Protein 6EGN (pdb70)

Structure (mmCIF, N/CA/C/O backbone):
data_6EGN
#
_entry.id   6EGN
#
_cell.length_a   32.636
_cell.length_b   80.508
_cell.length_c   88.730
_cell.angle_alpha   90.000
_cell.angle_beta   90.000
_cell.angle_gamma   90.000
#
_symmetry.space_group_name_H-M   'P 21 21 21'
#
loop_
_entity.id
_entity.type
_entity.pdbx_description
1 polymer 'Hg(II)(GRAND CoilSerL16CL19(DLE))3-'
2 non-polymer 'ZINC ION'
3 non-polymer PROLINE
4 non-polymer 'POLYETHYLENE GLYCOL (N=34)'
5 non-polymer 'CHLORIDE ION'
6 non-polymer 'MERCURY (II) ION'
7 water water
#
loop_
_atom_site.group_PDB
_atom_site.id
_atom_site.type_symbol
_atom_site.label_atom_id
_atom_site.label_alt_id
_atom_site.label_comp_id
_atom_site.label_asym_id
_atom_site.label_entity_id
_atom_site.label_seq_id
_atom_site.pdbx_PDB_ins_code
_atom_site.Cartn_x
_atom_site.Cartn_y
_atom_site.Cartn_z
_atom_site.occupancy
_atom_site.B_iso_or_equiv
_atom_site.auth_seq_id
_atom_site.auth_comp_id
_atom_site.auth_asym_id
_atom_site.auth_atom_id
_atom_site.pdbx_PDB_model_num
ATOM 4 N N . GLU A 1 2 ? 2.870 -16.563 32.331 1.00 41.90 1 GLU A N 1
ATOM 5 C CA . GLU A 1 2 ? 1.954 -16.297 31.213 1.00 39.64 1 GLU A CA 1
ATOM 6 C C . GLU A 1 2 ? 1.309 -14.919 31.280 1.00 38.89 1 GLU A C 1
ATOM 7 O O . GLU A 1 2 ? 1.201 -14.264 30.234 1.00 38.29 1 GLU A O 1
ATOM 13 N N . TRP A 1 3 ? 0.881 -14.445 32.494 1.00 33.21 2 TRP A N 1
ATOM 14 C CA . TRP A 1 3 ? 0.322 -13.083 32.551 1.00 32.02 2 TRP A CA 1
ATOM 15 C C . TRP A 1 3 ? 1.389 -12.030 32.252 1.00 36.21 2 TRP A C 1
ATOM 16 O O . TRP A 1 3 ? 1.070 -11.029 31.636 1.00 34.93 2 TRP A O 1
ATOM 27 N N . GLU A 1 4 ? 2.659 -12.274 32.655 1.00 35.16 3 GLU A N 1
ATOM 28 C CA . GLU A 1 4 ? 3.786 -11.373 32.360 1.00 35.85 3 GLU A CA 1
ATOM 29 C C . GLU A 1 4 ? 4.011 -11.257 30.850 1.00 43.63 3 GLU A C 1
ATOM 30 O O . GLU A 1 4 ? 4.318 -10.166 30.362 1.00 42.11 3 GLU A O 1
ATOM 36 N N . ALA A 1 5 ? 3.857 -12.382 30.112 1.00 43.53 4 ALA A N 1
ATOM 37 C CA . ALA A 1 5 ? 4.032 -12.436 28.657 1.00 44.41 4 ALA A CA 1
ATOM 38 C C . ALA A 1 5 ? 2.951 -11.581 27.983 1.00 43.50 4 ALA A C 1
ATOM 39 O O . ALA A 1 5 ? 3.254 -10.871 27.014 1.00 41.60 4 ALA A O 1
ATOM 41 N N . LEU A 1 6 ? 1.703 -11.617 28.531 1.00 37.79 5 LEU A N 1
ATOM 42 C CA A LEU A 1 6 ? 0.599 -10.813 28.017 0.50 35.51 5 LEU A CA 1
ATOM 43 C CA B LEU A 1 6 ? 0.584 -10.810 28.030 0.50 36.10 5 LEU A CA 1
ATOM 44 C C . LEU A 1 6 ? 0.887 -9.330 28.257 1.00 39.47 5 LEU A C 1
ATOM 45 O O . LEU A 1 6 ? 0.718 -8.520 27.331 1.00 38.92 5 LEU A O 1
ATOM 54 N N . GLU A 1 7 ? 1.333 -8.978 29.502 1.00 36.17 6 GLU A N 1
ATOM 55 C CA A GLU A 1 7 ? 1.694 -7.612 29.900 0.50 35.77 6 GLU A CA 1
ATOM 56 C CA B GLU A 1 7 ? 1.668 -7.598 29.863 0.50 36.10 6 GLU A CA 1
ATOM 57 C C . GLU A 1 7 ? 2.752 -7.065 28.929 1.00 40.12 6 GLU A C 1
ATOM 58 O O . GLU A 1 7 ? 2.649 -5.921 28.474 1.00 40.77 6 GLU A O 1
ATOM 69 N N . LYS A 1 8 ? 3.778 -7.895 28.616 1.00 37.84 7 LYS A N 1
ATOM 70 C CA . LYS A 1 8 ? 4.891 -7.538 27.700 1.00 38.87 7 LYS A CA 1
ATOM 71 C C . LYS A 1 8 ? 4.394 -7.238 26.278 1.00 42.53 7 LYS A C 1
ATOM 72 O O . LYS A 1 8 ? 4.813 -6.238 25.676 1.00 42.11 7 LYS A O 1
ATOM 78 N N . LYS A 1 9 ? 3.479 -8.084 25.753 1.00 39.04 8 LYS A N 1
ATOM 79 C CA . LYS A 1 9 ? 2.823 -7.914 24.445 1.00 38.72 8 LYS A CA 1
ATOM 80 C C . LYS A 1 9 ? 2.025 -6.610 24.387 1.00 40.79 8 LYS A C 1
ATOM 81 O O . LYS A 1 9 ? 2.123 -5.884 23.399 1.00 40.59 8 LYS A O 1
ATOM 87 N N . LEU A 1 10 ? 1.227 -6.307 25.442 1.00 36.97 9 LEU A N 1
ATOM 88 C CA . LEU A 1 10 ? 0.459 -5.057 25.512 1.00 35.49 9 LEU A CA 1
ATOM 89 C C . LEU A 1 10 ? 1.394 -3.836 25.522 1.00 40.96 9 LEU A C 1
ATOM 90 O O . LEU A 1 10 ? 1.153 -2.877 24.792 1.00 41.06 9 LEU A O 1
ATOM 95 N N . ALA A 1 11 ? 2.466 -3.889 26.330 1.00 39.51 10 ALA A N 1
ATOM 96 C CA . ALA A 1 11 ? 3.454 -2.814 26.443 1.00 41.14 10 ALA A CA 1
ATOM 97 C C . ALA A 1 11 ? 4.164 -2.565 25.098 1.00 46.03 10 ALA A C 1
ATOM 98 O O . ALA A 1 11 ? 4.355 -1.406 24.716 1.00 45.79 10 ALA A O 1
ATOM 100 N N . ALA A 1 12 ? 4.501 -3.650 24.359 1.00 42.96 11 ALA A N 1
ATOM 101 C CA . ALA A 1 12 ? 5.158 -3.573 23.048 1.00 43.29 11 ALA A CA 1
ATOM 102 C C . ALA A 1 12 ? 4.189 -2.990 22.001 1.00 45.70 11 ALA A C 1
ATOM 103 O O . ALA A 1 12 ? 4.602 -2.184 21.154 1.00 44.85 11 ALA A O 1
ATOM 105 N N . LEU A 1 13 ? 2.896 -3.352 22.093 1.00 40.97 12 LEU A N 1
ATOM 106 C CA . LEU A 1 13 ? 1.875 -2.820 21.184 1.00 41.19 12 LEU A CA 1
ATOM 107 C C . LEU A 1 13 ? 1.739 -1.334 21.454 1.00 44.85 12 LEU A C 1
ATOM 108 O O . LEU A 1 13 ? 1.790 -0.563 20.504 1.00 45.40 12 LEU A O 1
ATOM 113 N N . GLU A 1 14 ? 1.643 -0.911 22.733 1.00 42.46 13 GLU A N 1
ATOM 114 C CA . GLU A 1 14 ? 1.573 0.517 23.070 1.00 42.49 13 GLU A CA 1
ATOM 115 C C . GLU A 1 14 ? 2.765 1.291 22.498 1.00 46.32 13 GLU A C 1
ATOM 116 O O . GLU A 1 14 ? 2.568 2.363 21.915 1.00 43.18 13 GLU A O 1
ATOM 122 N N . SER A 1 15 ? 3.980 0.740 22.635 1.00 44.28 14 SER A N 1
ATOM 123 C CA . SER A 1 15 ? 5.206 1.365 22.123 1.00 46.33 14 SER A CA 1
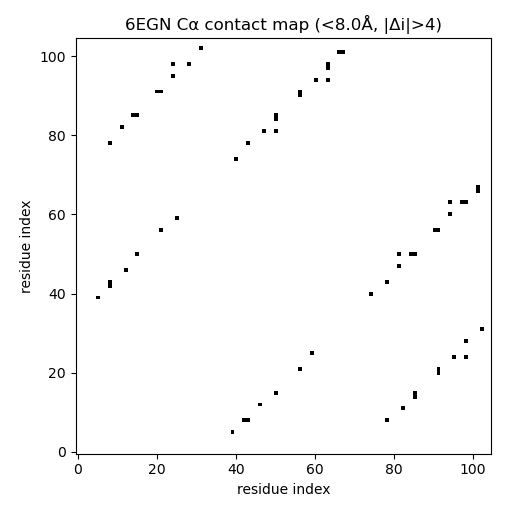ATOM 124 C C . SER A 1 15 ? 5.133 1.583 20.600 1.00 49.85 14 SER A C 1
ATOM 125 O O . SER A 1 15 ? 5.415 2.693 20.124 1.00 48.51 14 SER A O 1
ATOM 128 N N . LYS A 1 16 ? 4.689 0.548 19.855 1.00 46.41 15 LYS A N 1
ATOM 129 C CA . LYS A 1 16 ? 4.517 0.552 18.399 1.00 46.21 15 LYS A CA 1
ATOM 130 C C . LYS A 1 16 ? 3.537 1.646 17.957 1.00 48.65 15 LYS A C 1
ATOM 131 O O . LYS A 1 16 ? 3.879 2.422 17.042 1.00 47.81 15 LYS A O 1
ATOM 137 N N . CYS A 1 17 ? 2.348 1.718 18.618 1.00 44.41 16 CYS A N 1
ATOM 138 C CA A CYS A 1 17 ? 1.312 2.697 18.308 0.90 43.40 16 CYS A CA 1
ATOM 139 C CA B CYS A 1 17 ? 1.322 2.739 18.305 0.10 43.66 16 CYS A CA 1
ATOM 140 C C . CYS A 1 17 ? 1.771 4.123 18.611 1.00 46.53 16 CYS A C 1
ATOM 141 O O . CYS A 1 17 ? 1.410 5.048 17.870 1.00 44.83 16 CYS A O 1
ATOM 146 N N . GLN A 1 18 ? 2.515 4.295 19.724 0.96 42.30 17 GLN A N 1
ATOM 147 C CA . GLN A 1 18 ? 3.007 5.610 20.128 0.96 43.26 17 GLN A CA 1
ATOM 148 C C . GLN A 1 18 ? 3.988 6.162 19.100 0.96 47.08 17 GLN A C 1
ATOM 149 O O . GLN A 1 18 ? 3.941 7.356 18.812 0.96 45.54 17 GLN A O 1
ATOM 155 N N . ALA A 1 19 ? 4.847 5.284 18.524 1.00 45.15 18 ALA A N 1
ATOM 156 C CA . ALA A 1 19 ? 5.789 5.649 17.459 1.00 45.92 18 ALA A CA 1
ATOM 157 C C . ALA A 1 19 ? 4.983 5.996 16.208 1.00 50.84 18 ALA A C 1
ATOM 158 O O . ALA A 1 19 ? 5.322 6.965 15.519 1.00 49.73 18 ALA A O 1
ATOM 168 N N . GLU A 1 21 ? 1.878 7.184 16.043 1.00 43.46 20 GLU A N 1
ATOM 169 C CA . GLU A 1 21 ? 1.318 8.511 16.329 1.00 41.97 20 GLU A CA 1
ATOM 170 C C . GLU A 1 21 ? 2.344 9.634 16.070 1.00 44.84 20 GLU A C 1
ATOM 171 O O . GLU A 1 21 ? 1.980 10.676 15.522 1.00 42.91 20 GLU A O 1
ATOM 177 N N . LYS A 1 22 ? 3.593 9.375 16.406 1.00 43.35 21 LYS A N 1
ATOM 178 C CA . LYS A 1 22 ? 4.691 10.310 16.226 1.00 44.10 21 LYS A CA 1
ATOM 179 C C . LYS A 1 22 ? 4.989 10.560 14.752 1.00 47.32 21 LYS A C 1
ATOM 180 O O . LYS A 1 22 ? 5.183 11.672 14.353 1.00 45.68 21 LYS A O 1
ATOM 186 N N . LYS A 1 23 ? 5.026 9.503 13.969 1.00 43.27 22 LYS A N 1
ATOM 187 C CA . LYS A 1 23 ? 5.256 9.557 12.531 1.00 43.07 22 LYS A CA 1
ATOM 188 C C . LYS A 1 23 ? 4.084 10.293 11.835 1.00 44.11 22 LYS A C 1
ATOM 189 O O . LYS A 1 23 ? 4.310 11.115 10.940 1.00 40.73 22 LYS A O 1
ATOM 195 N N . LEU A 1 24 ? 2.850 10.034 12.284 1.00 38.65 23 LEU A N 1
ATOM 196 C CA . LEU A 1 24 ? 1.677 10.736 11.756 1.00 37.84 23 LEU A CA 1
ATOM 197 C C . LEU A 1 24 ? 1.770 12.230 12.092 1.00 41.13 23 LEU A C 1
ATOM 198 O O . LEU A 1 24 ? 1.524 13.060 11.212 1.00 38.95 23 LEU A O 1
ATOM 203 N N . GLN A 1 25 ? 2.182 12.580 13.336 1.00 39.98 24 GLN A N 1
ATOM 204 C CA . GLN A 1 25 ? 2.338 13.987 13.727 1.00 40.23 24 GLN A CA 1
ATOM 205 C C . GLN A 1 25 ? 3.375 14.683 12.816 1.00 43.74 24 GLN A C 1
ATOM 206 O O . GLN A 1 25 ? 3.137 15.818 12.403 1.00 41.18 24 GLN A O 1
ATOM 212 N N . ALA A 1 26 ? 4.487 13.984 12.472 1.00 42.04 25 ALA A N 1
ATOM 213 C CA . ALA A 1 26 ? 5.550 14.491 11.583 1.00 42.89 25 ALA A CA 1
ATOM 214 C C . ALA A 1 26 ? 5.019 14.756 10.163 1.00 43.23 25 ALA A C 1
ATOM 215 O O . ALA A 1 26 ? 5.396 15.758 9.561 1.00 42.43 25 ALA A O 1
ATOM 217 N N . LEU A 1 27 ? 4.172 13.850 9.619 1.00 38.48 26 LEU A N 1
ATOM 218 C CA . LEU A 1 27 ? 3.564 13.995 8.298 1.00 37.11 26 LEU A CA 1
ATOM 219 C C . LEU A 1 27 ? 2.664 15.214 8.271 1.00 36.98 26 LEU A C 1
ATOM 220 O O . LEU A 1 27 ? 2.727 15.986 7.305 1.00 36.37 26 LEU A O 1
ATOM 225 N N . GLU A 1 28 ? 1.773 15.356 9.277 1.00 30.65 27 GLU A N 1
ATOM 226 C CA . GLU A 1 28 ? 0.842 16.506 9.321 1.00 30.26 27 GLU A CA 1
ATOM 227 C C . GLU A 1 28 ? 1.612 17.828 9.332 1.00 31.94 27 GLU A C 1
ATOM 228 O O . GLU A 1 28 ? 1.210 18.792 8.676 1.00 29.17 27 GLU A O 1
ATOM 234 N N . LYS A 1 29 ? 2.708 17.869 10.105 1.00 31.17 28 LYS A N 1
ATOM 235 C CA A LYS A 1 29 ? 3.555 19.053 10.213 0.50 32.09 28 LYS A CA 1
ATOM 236 C CA B LYS A 1 29 ? 3.535 19.066 10.207 0.50 32.14 28 LYS A CA 1
ATOM 237 C C . LYS A 1 29 ? 4.214 19.387 8.868 1.00 33.45 28 LYS A C 1
ATOM 238 O O . LYS A 1 29 ? 4.292 20.563 8.501 1.00 31.05 28 LYS A O 1
ATOM 249 N N . LYS A 1 30 ? 4.681 18.359 8.122 1.00 30.12 29 LYS A N 1
ATOM 250 C CA . LYS A 1 30 ? 5.313 18.566 6.794 1.00 30.08 29 LYS A CA 1
ATOM 251 C C . LYS A 1 30 ? 4.235 19.067 5.781 1.00 30.92 29 LYS A C 1
ATOM 252 O O . LYS A 1 30 ? 4.499 19.956 4.967 1.00 27.53 29 LYS A O 1
ATOM 258 N N . LEU A 1 31 ? 3.019 18.522 5.867 1.00 26.69 30 LEU A N 1
ATOM 259 C CA . LEU A 1 31 ? 1.938 18.981 4.975 1.00 25.36 30 LEU A CA 1
ATOM 260 C C . LEU A 1 31 ? 1.595 20.448 5.295 1.00 27.43 30 LEU A C 1
ATOM 261 O O . LEU A 1 31 ? 1.407 21.251 4.374 1.00 25.80 30 LEU A O 1
ATOM 266 N N . GLU A 1 32 ? 1.535 20.799 6.581 1.00 29.04 31 GLU A N 1
ATOM 267 C CA . GLU A 1 32 ? 1.251 22.191 6.961 1.00 29.53 31 GLU A CA 1
ATOM 268 C C . GLU A 1 32 ? 2.323 23.140 6.392 1.00 29.50 31 GLU A C 1
ATOM 269 O O . GLU A 1 32 ? 1.983 24.168 5.783 1.00 25.61 31 GLU A O 1
ATOM 275 N N . ALA A 1 33 ? 3.623 22.776 6.543 1.00 26.57 32 ALA A N 1
ATOM 276 C CA . ALA A 1 33 ? 4.701 23.600 5.955 1.00 27.42 32 ALA A CA 1
ATOM 277 C C . ALA A 1 33 ? 4.553 23.789 4.439 1.00 28.99 32 ALA A C 1
ATOM 278 O O . ALA A 1 33 ? 4.798 24.881 3.934 1.00 27.60 32 ALA A O 1
ATOM 280 N N . LEU A 1 34 ? 4.1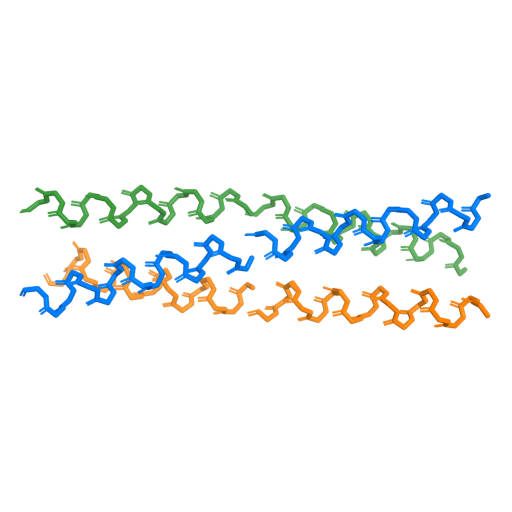23 22.743 3.713 1.00 26.44 33 LEU A N 1
ATOM 281 C CA . LEU A 1 34 ? 3.916 22.837 2.275 1.00 26.80 33 LEU A CA 1
ATOM 282 C C . LEU A 1 34 ? 2.758 23.753 1.920 1.00 29.01 33 LEU A C 1
ATOM 283 O O . LEU A 1 34 ? 2.917 24.635 1.072 1.00 27.06 33 LEU A O 1
ATOM 288 N N . GLU A 1 35 ? 1.602 23.584 2.593 1.00 24.57 34 GLU A N 1
ATOM 289 C CA . GLU A 1 35 ? 0.416 24.401 2.305 1.00 23.01 34 GLU A CA 1
ATOM 290 C C . GLU A 1 35 ? 0.633 25.867 2.595 1.00 28.81 34 GLU A C 1
ATOM 291 O O . GLU A 1 35 ? 0.058 26.738 1.923 1.00 28.11 34 GLU A O 1
ATOM 297 N N . HIS A 1 36 ? 1.503 26.150 3.547 1.00 25.98 35 HIS A N 1
ATOM 298 C CA . HIS A 1 36 ? 1.796 27.526 3.942 1.00 26.63 35 HIS A CA 1
ATOM 299 C C . HIS A 1 36 ? 3.121 28.025 3.350 1.00 30.59 35 HIS A C 1
ATOM 300 O O . HIS A 1 36 ? 3.566 29.124 3.676 1.00 31.47 35 HIS A O 1
ATOM 307 N N . GLY A 1 37 ? 3.717 27.226 2.475 1.00 26.68 36 GLY A N 1
ATOM 308 C CA . GLY A 1 37 ? 4.988 27.555 1.816 1.00 27.66 36 GLY A CA 1
ATOM 309 C C . GLY A 1 37 ? 4.903 28.584 0.702 1.00 33.56 36 GLY A C 1
ATOM 310 O O . GLY A 1 37 ? 3.833 28.857 0.134 1.00 36.35 36 GLY A O 1
ATOM 315 N N . GLU B 1 2 ? -5.928 -7.700 38.951 1.00 29.61 1 GLU B N 1
ATOM 316 C CA . GLU B 1 2 ? -4.903 -7.719 37.888 1.00 29.01 1 GLU B CA 1
ATOM 317 C C . GLU B 1 2 ? -5.480 -8.060 36.512 1.00 30.55 1 GLU B C 1
ATOM 318 O O . GLU B 1 2 ? -5.098 -7.422 35.532 1.00 29.25 1 GLU B O 1
ATOM 324 N N . TRP B 1 3 ? -6.379 -9.051 36.4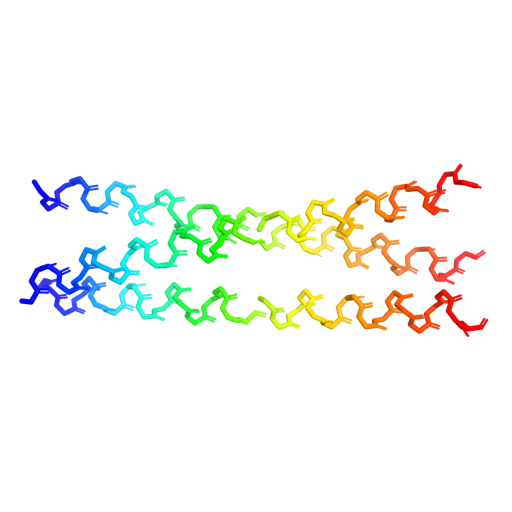22 1.00 28.38 2 TRP B N 1
ATOM 325 C CA . TRP B 1 3 ? -6.985 -9.381 35.129 1.00 28.31 2 TRP B CA 1
ATOM 326 C C . TRP B 1 3 ? -7.808 -8.197 34.585 1.00 31.59 2 TRP B C 1
ATOM 327 O O . TRP B 1 3 ? -7.673 -7.828 33.409 1.00 31.61 2 TRP B O 1
ATOM 338 N N . GLU B 1 4 ? -8.624 -7.572 35.449 1.00 29.15 3 GLU B N 1
ATOM 339 C CA . GLU B 1 4 ? -9.418 -6.398 35.061 1.00 29.03 3 GLU B CA 1
ATOM 340 C C . GLU B 1 4 ? -8.503 -5.286 34.526 1.00 34.04 3 GLU B C 1
ATOM 341 O O . GLU B 1 4 ? -8.871 -4.611 33.562 1.00 33.23 3 GLU B O 1
ATOM 347 N N . ALA B 1 5 ? -7.317 -5.076 35.148 1.00 31.07 4 ALA B N 1
ATOM 348 C CA . ALA B 1 5 ? -6.371 -4.045 34.669 1.00 31.33 4 ALA B CA 1
ATOM 349 C C . ALA B 1 5 ? -5.822 -4.380 33.245 1.00 33.39 4 ALA B C 1
ATOM 350 O O . ALA B 1 5 ? -5.648 -3.472 32.421 1.00 32.88 4 ALA B O 1
ATOM 352 N N . LEU B 1 6 ? -5.603 -5.678 32.942 1.00 29.57 5 LEU B N 1
ATOM 353 C CA . LEU B 1 6 ? -5.160 -6.145 31.616 1.00 30.10 5 LEU B CA 1
ATOM 354 C C . LEU B 1 6 ? -6.245 -5.841 30.557 1.00 32.56 5 LEU B C 1
ATOM 355 O O . LEU B 1 6 ? -5.937 -5.352 29.465 1.00 31.69 5 LEU B O 1
ATOM 360 N N . GLU B 1 7 ? -7.515 -6.114 30.900 1.00 29.13 6 GLU B N 1
ATOM 361 C CA . GLU B 1 7 ? -8.674 -5.858 30.033 1.00 28.72 6 GLU B CA 1
ATOM 362 C C . GLU B 1 7 ? -8.830 -4.367 29.789 1.00 33.95 6 GLU B C 1
ATOM 363 O O . GLU B 1 7 ? -9.137 -3.961 28.658 1.00 34.23 6 GLU B O 1
ATOM 369 N N . LYS B 1 8 ? -8.644 -3.548 30.856 1.00 31.62 7 LYS B N 1
ATOM 370 C CA . LYS B 1 8 ? -8.766 -2.090 30.773 1.00 32.03 7 LYS B CA 1
ATOM 371 C C . LYS B 1 8 ? -7.668 -1.520 29.836 1.00 37.33 7 LYS B C 1
ATOM 372 O O . LYS B 1 8 ? -7.960 -0.647 29.001 1.00 35.75 7 LYS B O 1
ATOM 378 N N . LYS B 1 9 ? -6.421 -2.034 29.960 1.00 35.13 8 LYS B N 1
ATOM 379 C CA . LYS B 1 9 ? -5.287 -1.619 29.111 1.00 35.50 8 LYS B CA 1
ATOM 380 C C . LYS B 1 9 ? -5.551 -1.949 27.635 1.00 36.59 8 LYS B C 1
ATOM 381 O O . LYS B 1 9 ? -5.368 -1.078 26.774 1.00 36.29 8 LYS B O 1
ATOM 387 N N . LEU B 1 10 ? -5.987 -3.194 27.348 1.00 32.62 9 LEU B N 1
ATOM 388 C CA . LEU B 1 10 ? -6.312 -3.625 25.995 1.00 32.12 9 LEU B CA 1
ATOM 389 C C . LEU B 1 10 ? -7.405 -2.731 25.407 1.00 35.49 9 LEU B C 1
ATOM 390 O O . LEU B 1 10 ? -7.246 -2.268 24.279 1.00 33.49 9 LEU B O 1
ATOM 395 N N . ALA B 1 11 ? -8.496 -2.470 26.167 1.00 32.09 10 ALA B N 1
ATOM 396 C CA . ALA B 1 11 ?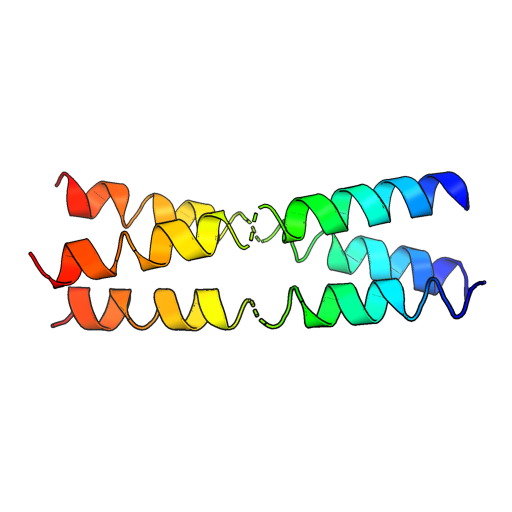 -9.574 -1.612 25.636 1.00 32.38 10 ALA B CA 1
ATOM 397 C C . ALA B 1 11 ? -9.067 -0.203 25.312 1.00 36.10 10 ALA B C 1
ATOM 398 O O . ALA B 1 11 ? -9.463 0.360 24.279 1.00 34.49 10 ALA B O 1
ATOM 400 N N . ALA B 1 12 ? -8.169 0.356 26.153 1.00 33.96 11 ALA B N 1
ATOM 401 C CA . ALA B 1 12 ? -7.616 1.703 25.929 1.00 35.09 11 ALA B CA 1
ATOM 402 C C . ALA B 1 12 ? -6.720 1.722 24.688 1.00 38.12 11 ALA B C 1
ATOM 403 O O . ALA B 1 12 ? -6.738 2.699 23.932 1.00 35.32 11 ALA B O 1
ATOM 405 N N . LEU B 1 13 ? -5.947 0.646 24.471 1.00 34.87 12 LEU B N 1
ATOM 406 C CA . LEU B 1 13 ? -5.094 0.522 23.280 1.00 34.62 12 LEU B CA 1
ATOM 407 C C . LEU B 1 13 ? -5.931 0.362 21.988 1.00 37.22 12 LEU B C 1
ATOM 408 O O . LEU B 1 13 ? -5.567 0.931 20.951 1.00 36.62 12 LEU B O 1
ATOM 413 N N . GLU B 1 14 ? -7.047 -0.385 22.056 1.00 32.22 13 GLU B N 1
ATOM 414 C CA . GLU B 1 14 ? -7.969 -0.557 20.911 1.00 31.98 13 GLU B CA 1
ATOM 415 C C . GLU B 1 14 ? -8.569 0.790 20.511 1.00 37.93 13 GLU B C 1
ATOM 416 O O . GLU B 1 14 ? -8.618 1.104 19.311 1.00 36.70 13 GLU B O 1
ATOM 422 N N . SER B 1 15 ? -9.031 1.581 21.525 1.00 36.23 14 SER B N 1
ATOM 423 C CA A SER B 1 15 ? -9.621 2.904 21.295 0.50 36.65 14 SER B CA 1
ATOM 424 C CA B SER B 1 15 ? -9.625 2.908 21.312 0.50 36.39 14 SER B CA 1
ATOM 425 C C . SER B 1 15 ? -8.607 3.877 20.698 1.00 39.49 14 SER B C 1
ATOM 426 O O . SER B 1 15 ? -8.953 4.659 19.802 1.00 36.60 14 SER B O 1
ATOM 431 N N . LYS B 1 16 ? -7.365 3.828 21.180 1.00 36.76 15 LYS B N 1
ATOM 432 C CA . LYS B 1 16 ? -6.277 4.676 20.707 1.00 37.14 15 LYS B CA 1
ATOM 433 C C . LYS B 1 16 ? -5.932 4.405 19.236 1.00 41.43 15 LYS B C 1
ATOM 434 O O . LYS B 1 16 ? -5.781 5.366 18.469 1.00 39.57 15 LYS B O 1
ATOM 440 N N . CYS B 1 17 ? -5.820 3.129 18.828 1.00 38.11 16 CYS B N 1
ATOM 441 C CA A CYS B 1 17 ? -5.535 2.720 17.448 0.90 39.19 16 CYS B CA 1
ATOM 442 C CA B CYS B 1 17 ? -5.480 2.971 17.428 0.10 37.51 16 CYS B CA 1
ATOM 443 C C . CYS B 1 17 ? -6.690 3.116 16.499 1.00 41.59 16 CYS B C 1
ATOM 444 O O . CYS B 1 17 ? -6.475 3.416 15.323 1.00 40.34 16 CYS B O 1
ATOM 449 N N . GLN B 1 18 ? -7.935 3.090 17.025 0.96 38.07 17 GLN B N 1
ATOM 450 C CA . GLN B 1 18 ? -9.114 3.418 16.221 0.96 37.82 17 GLN B CA 1
ATOM 451 C C . GLN B 1 18 ? -9.121 4.955 16.018 0.96 41.81 17 GLN B C 1
ATOM 452 O O . GLN B 1 18 ? -9.468 5.427 14.930 0.96 41.19 17 GLN B O 1
ATOM 458 N N . ALA B 1 19 ? -8.708 5.732 17.052 1.00 38.32 18 ALA B N 1
ATOM 459 C CA . ALA B 1 19 ? -8.629 7.198 16.942 1.00 38.14 18 ALA B CA 1
ATOM 460 C C . ALA B 1 19 ? -7.517 7.546 15.937 1.00 41.20 18 ALA B C 1
ATOM 461 O O . ALA B 1 19 ? -7.647 8.507 15.164 1.00 39.64 18 ALA B O 1
ATOM 471 N N . GLU B 1 21 ? -6.578 5.682 13.332 1.00 37.42 20 GLU B N 1
ATOM 472 C CA . GLU B 1 21 ? -7.165 5.378 12.035 1.00 36.46 20 GLU B CA 1
ATOM 473 C C . GLU B 1 21 ? -8.016 6.533 11.507 1.00 39.56 20 GLU B C 1
ATOM 474 O O . GLU B 1 21 ? -7.894 6.876 10.327 1.00 36.67 20 GLU B O 1
ATOM 480 N N . LYS B 1 22 ? -8.853 7.142 12.381 1.00 35.95 21 LYS B N 1
ATOM 481 C CA A LYS B 1 22 ? -9.698 8.279 12.006 0.50 35.93 21 LYS B CA 1
ATOM 482 C CA B LYS B 1 22 ? -9.694 8.266 11.977 0.50 35.62 21 LYS B CA 1
ATOM 483 C C . LYS B 1 22 ? -8.845 9.473 11.573 1.00 38.20 21 LYS B C 1
ATOM 484 O O . LYS B 1 22 ? -9.210 10.181 10.629 1.00 34.79 21 LYS B O 1
ATOM 495 N N . LYS B 1 23 ? -7.700 9.696 12.260 1.00 34.28 22 LYS B N 1
ATOM 496 C CA . LYS B 1 23 ? -6.803 10.817 11.946 1.00 33.85 22 LYS B CA 1
ATOM 497 C C . LYS B 1 23 ? -6.080 10.572 10.618 1.00 35.71 22 LYS B C 1
ATOM 498 O O . LYS B 1 23 ? -5.902 11.514 9.830 1.00 34.25 22 LYS B O 1
ATOM 504 N N . LEU B 1 24 ? -5.671 9.321 10.372 1.00 33.05 23 LEU B N 1
ATOM 505 C CA . LEU B 1 24 ? -5.024 8.897 9.126 1.00 34.27 23 LEU B CA 1
ATOM 506 C C . LEU B 1 24 ? -5.987 9.048 7.953 1.00 38.53 23 LEU B C 1
ATOM 507 O O . LEU B 1 24 ? -5.568 9.504 6.894 1.00 35.87 23 LEU B O 1
ATOM 512 N N . GLN B 1 25 ? -7.288 8.711 8.157 1.00 35.30 24 GLN B N 1
ATOM 513 C CA . GLN B 1 25 ? -8.307 8.839 7.109 1.00 34.73 24 GLN B CA 1
ATOM 514 C C . GLN B 1 25 ? -8.508 10.305 6.763 1.00 37.12 24 GLN B C 1
ATOM 515 O O . GLN B 1 25 ? -8.676 10.616 5.580 1.00 36.31 24 GLN B O 1
ATOM 521 N N . ALA B 1 26 ? -8.453 11.216 7.772 1.00 33.05 25 ALA B N 1
ATOM 522 C CA . ALA B 1 26 ? -8.629 12.646 7.495 1.00 32.72 25 ALA B CA 1
ATOM 523 C C . ALA B 1 26 ? -7.416 13.180 6.691 1.00 33.90 25 ALA B C 1
ATOM 524 O O . ALA B 1 26 ? -7.592 14.003 5.774 1.00 30.13 25 ALA B O 1
ATOM 526 N N . LEU B 1 27 ? -6.210 12.710 7.027 1.00 30.77 26 LEU B N 1
ATOM 527 C CA . LEU B 1 27 ? -4.992 13.114 6.297 1.00 32.09 26 LEU B CA 1
ATOM 528 C C . LEU B 1 27 ? -5.031 12.605 4.838 1.00 33.46 26 LEU B C 1
ATOM 529 O O . LEU B 1 27 ? -4.673 13.337 3.913 1.00 30.75 26 LEU B O 1
ATOM 534 N N . GLU B 1 28 ? -5.461 11.361 4.644 1.00 30.66 27 GLU B N 1
ATOM 535 C CA . GLU B 1 28 ? -5.591 10.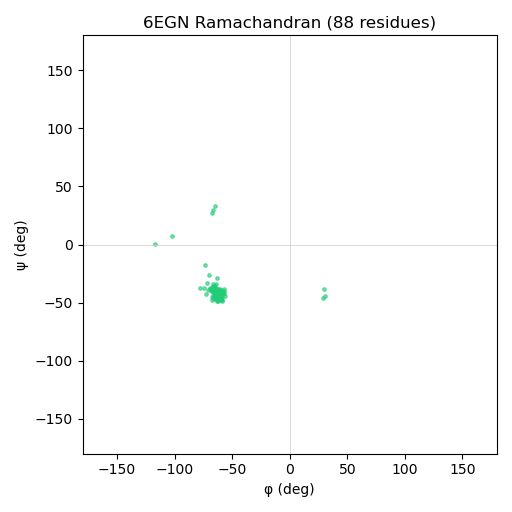782 3.316 1.00 29.24 27 GLU B CA 1
ATOM 536 C C . GLU B 1 28 ? -6.575 11.601 2.472 1.00 31.07 27 GLU B C 1
ATOM 537 O O . GLU B 1 28 ? -6.287 11.857 1.319 1.00 28.85 27 GLU B O 1
ATOM 543 N N . LYS B 1 29 ? -7.708 12.037 3.054 1.00 28.34 28 LYS B N 1
ATOM 544 C CA . LYS B 1 29 ? -8.703 12.832 2.303 1.00 26.68 28 LYS B CA 1
ATOM 545 C C . LYS B 1 29 ? -8.097 14.183 1.852 1.00 29.46 28 LYS B C 1
ATOM 546 O O . LYS B 1 29 ? -8.337 14.600 0.716 1.00 27.77 28 LYS B O 1
ATOM 552 N N A LYS B 1 30 ? -7.285 14.828 2.728 0.50 26.13 29 LYS B N 1
ATOM 553 N N B LYS B 1 30 ? -7.291 14.840 2.725 0.50 26.35 29 LYS B N 1
ATOM 554 C CA A LYS B 1 30 ? -6.622 16.099 2.426 0.50 25.53 29 LYS B CA 1
ATOM 555 C CA B LYS B 1 30 ? -6.641 16.108 2.386 0.50 25.84 29 LYS B CA 1
ATOM 556 C C A LYS B 1 30 ? -5.638 15.905 1.265 0.50 27.43 29 LYS B C 1
ATOM 557 C C B LYS B 1 30 ? -5.652 15.895 1.239 0.50 27.52 29 LYS B C 1
ATOM 558 O O A LYS B 1 30 ? -5.590 16.734 0.364 0.50 25.96 29 LYS B O 1
ATOM 559 O O B LYS B 1 30 ? -5.615 16.700 0.317 0.50 26.15 29 LYS B O 1
ATOM 570 N N . LEU B 1 31 ? -4.824 14.838 1.318 1.00 24.80 30 LEU B N 1
ATOM 571 C CA . LEU B 1 31 ? -3.839 14.517 0.247 1.00 23.17 30 LEU B CA 1
ATOM 572 C C . LEU B 1 31 ? -4.549 14.214 -1.088 1.00 26.26 30 LEU B C 1
ATOM 573 O O . LEU B 1 31 ? -4.105 14.702 -2.122 1.00 27.20 30 LEU B O 1
ATOM 578 N N . GLU B 1 32 ? -5.642 13.437 -1.066 1.00 23.30 31 GLU B N 1
ATOM 579 C CA . GLU B 1 32 ? -6.446 13.161 -2.270 1.00 24.03 31 GLU B CA 1
ATOM 580 C C . GLU B 1 32 ? -7.044 14.442 -2.880 1.00 29.39 31 GLU B C 1
ATOM 581 O O . GLU B 1 32 ? -7.021 14.625 -4.105 1.00 28.72 31 GLU B O 1
ATOM 587 N N . ALA B 1 33 ? -7.602 15.325 -2.015 1.00 27.46 32 ALA B N 1
ATOM 588 C CA . ALA B 1 33 ? -8.163 16.619 -2.448 1.00 26.23 32 ALA B CA 1
ATOM 589 C C . ALA B 1 33 ? -7.089 17.486 -3.107 1.00 27.17 32 ALA B C 1
ATOM 590 O O . ALA B 1 33 ? -7.350 18.151 -4.108 1.00 28.21 32 ALA B O 1
ATOM 592 N N . LEU B 1 34 ? -5.892 17.526 -2.536 1.00 24.39 33 LEU B N 1
ATOM 593 C CA . LEU B 1 34 ? -4.854 18.408 -3.070 1.00 24.48 33 LEU B CA 1
ATOM 594 C C . LEU B 1 34 ? -4.193 17.852 -4.324 1.00 28.03 33 LEU B C 1
ATOM 595 O O . LEU B 1 34 ? -3.832 18.626 -5.214 1.00 27.88 33 LEU B O 1
ATOM 600 N N . GLU B 1 35 ? -3.987 16.537 -4.385 1.00 23.84 34 GLU B N 1
ATOM 601 C CA . GLU B 1 35 ? -3.277 15.964 -5.536 1.00 24.49 34 GLU B CA 1
ATOM 602 C C . GLU B 1 35 ? -4.109 15.932 -6.839 1.00 30.53 34 GLU B C 1
ATOM 603 O O . GLU B 1 35 ? -3.509 15.816 -7.916 1.00 31.02 34 GLU B O 1
ATOM 609 N N . HIS B 1 36 ? -5.446 16.059 -6.751 1.00 26.46 35 HIS B N 1
ATOM 610 C CA . HIS B 1 36 ? -6.334 16.057 -7.925 1.00 26.21 35 HIS B CA 1
ATOM 611 C C . HIS B 1 36 ? -7.088 17.396 -8.093 1.00 34.42 35 HIS B C 1
ATOM 612 O O . HIS B 1 36 ? -7.855 17.563 -9.037 1.00 35.64 35 HIS B O 1
ATOM 619 N N . GLY B 1 37 ? -6.829 18.329 -7.197 1.00 35.06 36 GLY B N 1
ATOM 620 C CA . GLY B 1 37 ? -7.497 19.626 -7.132 1.00 37.71 36 GLY B CA 1
ATOM 621 C C . GLY B 1 37 ? -6.952 20.720 -8.026 0.70 44.11 36 GLY B C 1
ATOM 622 O O . GLY B 1 37 ? -6.075 20.490 -8.870 0.70 42.80 36 GLY B O 1
ATOM 627 N N . GLU C 1 2 ? -12.477 -16.459 28.654 1.00 42.97 1 GLU C N 1
ATOM 628 C CA . GLU C 1 2 ? -11.918 -15.133 28.928 1.00 40.81 1 GLU C CA 1
ATOM 629 C C . GLU C 1 2 ? -10.499 -14.931 28.376 1.00 42.13 1 GLU C C 1
ATOM 630 O O . GLU C 1 2 ? -10.231 -13.914 27.713 1.00 39.08 1 GLU C O 1
ATOM 636 N N . TRP C 1 3 ? -9.590 -15.873 28.675 1.00 41.25 2 TRP C N 1
ATOM 637 C CA . TRP C 1 3 ? -8.203 -15.791 28.202 1.00 43.63 2 TRP C CA 1
ATOM 638 C C . TRP C 1 3 ? -8.142 -15.781 26.668 1.00 46.31 2 TRP C C 1
ATOM 639 O O . TRP C 1 3 ? -7.424 -14.968 26.088 1.00 44.48 2 TRP C O 1
ATOM 650 N N . GLU C 1 4 ? -8.874 -16.706 26.018 1.00 43.24 3 GLU C N 1
ATOM 651 C CA . GLU C 1 4 ? -8.898 -16.843 24.572 1.00 44.15 3 GLU C CA 1
ATOM 652 C C . GLU C 1 4 ? -9.542 -15.635 23.901 1.00 44.81 3 GLU C C 1
ATOM 653 O O . GLU C 1 4 ? -9.058 -15.205 22.854 1.00 43.31 3 GLU C O 1
ATOM 659 N N . ALA C 1 5 ? -10.583 -15.036 24.541 1.00 39.98 4 ALA C N 1
ATOM 660 C CA . ALA C 1 5 ? -11.263 -13.851 24.011 1.00 38.61 4 ALA C CA 1
ATOM 661 C C . ALA C 1 5 ? -10.314 -12.654 24.008 1.00 40.23 4 ALA C C 1
ATOM 662 O O . ALA C 1 5 ? -10.361 -11.837 23.087 1.00 39.77 4 ALA C O 1
ATOM 664 N N . LEU C 1 6 ? -9.447 -12.550 25.033 1.00 36.09 5 LEU C N 1
ATOM 665 C CA . LEU C 1 6 ? -8.490 -11.446 25.109 1.00 34.63 5 LEU C CA 1
ATOM 666 C C . LEU C 1 6 ? -7.384 -11.645 24.055 1.00 39.80 5 LEU C C 1
ATOM 667 O O . LEU C 1 6 ? -7.012 -10.676 23.390 1.00 39.26 5 LEU C O 1
ATOM 672 N N . GLU C 1 7 ? -6.873 -12.889 23.898 1.00 38.69 6 GLU C N 1
ATOM 673 C CA . GLU C 1 7 ? -5.837 -13.214 22.893 1.00 40.43 6 GLU C CA 1
ATOM 674 C C . GLU C 1 7 ? -6.307 -12.861 21.473 1.00 46.06 6 GLU C C 1
ATOM 675 O O . GLU C 1 7 ? -5.538 -12.271 20.695 1.00 44.24 6 GLU C O 1
ATOM 681 N N . LYS C 1 8 ? -7.589 -13.181 21.160 1.00 43.44 7 LYS C N 1
ATOM 682 C CA . LYS C 1 8 ? -8.209 -12.917 19.857 1.00 43.85 7 LYS C CA 1
ATOM 683 C C . LYS C 1 8 ? -8.205 -11.414 19.550 1.00 45.96 7 LYS C C 1
ATOM 684 O O . LYS C 1 8 ? -7.810 -11.024 18.452 1.00 46.02 7 LYS C O 1
ATOM 690 N N . LYS C 1 9 ? -8.586 -10.581 20.536 1.00 40.60 8 LYS C N 1
ATOM 691 C CA . LYS C 1 9 ? -8.595 -9.115 20.429 1.00 39.39 8 LYS C CA 1
ATOM 692 C C . LYS C 1 9 ? -7.182 -8.558 20.330 1.00 41.83 8 LYS C C 1
ATOM 693 O O . LYS C 1 9 ? -6.959 -7.598 19.594 1.00 40.64 8 LYS C O 1
ATOM 699 N N . LEU C 1 10 ? -6.237 -9.121 21.099 1.00 40.01 9 LEU C N 1
ATOM 700 C CA . LEU C 1 10 ? -4.843 -8.672 21.038 1.00 40.61 9 LEU C CA 1
ATOM 701 C C . LEU C 1 10 ? -4.268 -8.929 19.637 1.00 44.28 9 LEU C C 1
ATOM 702 O O . LEU C 1 10 ? -3.687 -8.006 19.051 1.00 42.40 9 LEU C O 1
ATOM 707 N N . ALA C 1 11 ? -4.470 -10.158 19.087 1.00 42.03 10 ALA C N 1
ATOM 708 C CA . ALA C 1 11 ? -4.017 -10.528 17.728 1.00 43.02 10 ALA C CA 1
ATOM 709 C C . ALA C 1 11 ? -4.632 -9.600 16.653 1.00 47.12 10 ALA C C 1
ATOM 710 O O . ALA C 1 11 ? -3.906 -9.135 15.768 1.00 46.54 10 ALA C O 1
ATOM 712 N N . ALA C 1 12 ? -5.947 -9.293 16.759 1.00 43.94 11 ALA C N 1
ATOM 713 C CA . ALA C 1 12 ? -6.642 -8.384 15.828 1.00 44.58 11 ALA C CA 1
ATOM 714 C C . ALA C 1 12 ? -6.048 -6.963 15.905 1.00 46.94 11 ALA C C 1
ATOM 715 O O . ALA C 1 12 ? -5.894 -6.302 14.874 1.00 46.01 11 ALA C O 1
ATOM 717 N N . LEU C 1 13 ? -5.684 -6.513 17.128 1.00 42.25 12 LEU C N 1
ATOM 718 C CA . LEU C 1 13 ? -5.089 -5.193 17.346 1.00 40.89 12 LEU C CA 1
ATOM 719 C C . LEU C 1 13 ? -3.674 -5.119 16.763 1.00 43.39 12 LEU C C 1
ATOM 720 O O . LEU 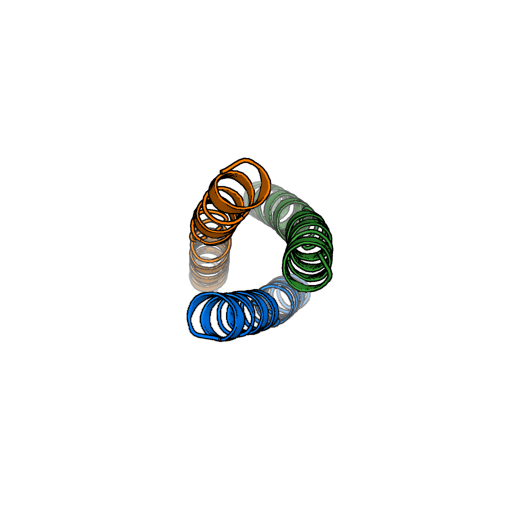C 1 13 ? -3.302 -4.087 16.214 1.00 41.52 12 LEU C O 1
ATOM 725 N N . GLU C 1 14 ? -2.895 -6.200 16.880 1.00 41.01 13 GLU C N 1
ATOM 726 C CA . GLU C 1 14 ? -1.539 -6.249 16.315 1.00 42.31 13 GLU C CA 1
ATOM 727 C C . GLU C 1 14 ? -1.601 -6.140 14.774 1.00 47.19 13 GLU C C 1
ATOM 728 O O . GLU C 1 14 ? -0.865 -5.344 14.181 1.00 46.43 13 GLU C O 1
ATOM 734 N N . SER C 1 15 ? -2.532 -6.877 14.147 1.00 44.75 14 SER C N 1
ATOM 735 C CA . SER C 1 15 ? -2.760 -6.859 12.702 1.00 45.81 14 SER C CA 1
ATOM 736 C C . SER C 1 15 ? -3.207 -5.463 12.248 1.00 48.97 14 SER C C 1
ATOM 737 O O . SER C 1 15 ? -2.685 -4.947 11.254 1.00 47.81 14 SER C O 1
ATOM 740 N N . LYS C 1 16 ? -4.132 -4.839 13.003 1.00 44.46 15 LYS C N 1
ATOM 741 C CA . LYS C 1 16 ? -4.625 -3.489 12.704 1.00 43.66 15 LYS C CA 1
ATOM 742 C C . LYS C 1 16 ? -3.482 -2.477 12.760 1.00 48.28 15 LYS C C 1
ATOM 743 O O . LYS C 1 16 ? -3.363 -1.666 11.842 1.00 47.93 15 LYS C O 1
ATOM 749 N N . CYS C 1 17 ? -2.617 -2.545 13.806 1.00 46.52 16 CYS C N 1
ATOM 750 C CA . CYS C 1 17 ? -1.499 -1.603 13.929 1.00 47.10 16 CYS C CA 1
ATOM 751 C C . CYS C 1 17 ? -0.482 -1.737 12.783 1.00 51.65 16 CYS C C 1
ATOM 752 O O . CYS C 1 17 ? 0.070 -0.723 12.350 1.00 51.05 16 CYS C O 1
ATOM 755 N N . GLN C 1 18 ? -0.273 -2.980 12.283 0.96 48.08 17 GLN C N 1
ATOM 756 C CA . GLN C 1 18 ? 0.611 -3.303 11.153 0.96 48.38 17 GLN C CA 1
ATOM 757 C C . GLN C 1 18 ? 0.047 -2.709 9.854 0.96 50.45 17 GLN C C 1
ATOM 758 O O . GLN C 1 18 ? 0.798 -2.086 9.103 0.96 50.37 17 GLN C O 1
ATOM 761 N N . ALA C 1 19 ? -1.276 -2.862 9.610 1.00 46.69 18 ALA C N 1
ATOM 762 C CA . ALA C 1 19 ? -1.957 -2.271 8.446 1.00 46.76 18 ALA C CA 1
ATOM 763 C C . ALA C 1 19 ? -1.923 -0.727 8.540 1.00 51.83 18 ALA C C 1
ATOM 764 O O . ALA C 1 19 ? -1.756 -0.061 7.513 1.00 52.16 18 ALA C O 1
ATOM 774 N N . GLU C 1 21 ? 0.506 1.112 9.883 1.00 46.35 20 GLU C N 1
ATOM 775 C CA . GLU C 1 21 ? 1.863 1.469 9.443 1.00 45.99 20 GLU C CA 1
ATOM 776 C C . GLU C 1 21 ? 1.978 1.501 7.921 1.00 50.92 20 GLU C C 1
ATOM 777 O O . GLU C 1 21 ? 2.550 2.457 7.393 1.00 50.80 20 GLU C O 1
ATOM 783 N N . LYS C 1 22 ? 1.439 0.466 7.217 0.95 48.23 21 LYS C N 1
ATOM 784 C CA . LYS C 1 22 ? 1.473 0.375 5.749 0.95 48.24 21 LYS C CA 1
ATOM 785 C C . LYS C 1 22 ? 0.766 1.571 5.098 0.95 48.63 21 LYS C C 1
ATOM 786 O O . LYS C 1 22 ? 1.269 2.101 4.109 0.95 46.51 21 LYS C O 1
ATOM 788 N N . LYS C 1 23 ? -0.370 2.014 5.679 1.00 44.46 22 LYS C N 1
ATOM 789 C CA . LYS C 1 23 ? -1.121 3.184 5.204 1.00 43.36 22 LYS C CA 1
ATOM 790 C C . LYS C 1 23 ? -0.276 4.453 5.388 1.00 47.97 22 LYS C C 1
ATOM 791 O O . LYS C 1 23 ? -0.160 5.262 4.457 1.00 45.24 22 LYS C O 1
ATOM 797 N N . LEU C 1 24 ? 0.348 4.596 6.573 1.00 45.92 23 LEU C N 1
ATOM 798 C CA . LEU C 1 24 ? 1.175 5.750 6.900 1.00 46.19 23 LEU C CA 1
ATOM 799 C C . LEU C 1 24 ? 2.363 5.921 5.938 1.00 47.99 23 LEU C C 1
ATOM 800 O O . LEU C 1 24 ? 2.649 7.048 5.508 1.00 45.42 23 LEU C O 1
ATOM 805 N N . GLN C 1 25 ? 2.993 4.798 5.539 1.00 45.75 24 GLN C N 1
ATOM 806 C CA . GLN C 1 25 ? 4.112 4.774 4.586 1.00 45.42 24 GLN C CA 1
ATOM 807 C C . GLN C 1 25 ? 3.666 5.232 3.175 1.00 48.22 24 GLN C C 1
ATOM 808 O O . GLN C 1 25 ? 4.397 5.970 2.503 1.00 47.13 24 GLN C O 1
ATOM 810 N N . ALA C 1 26 ? 2.465 4.798 2.741 1.00 43.10 25 ALA C N 1
ATOM 811 C CA . ALA C 1 26 ? 1.885 5.197 1.454 1.00 41.55 25 ALA C CA 1
ATOM 812 C C . ALA C 1 26 ? 1.554 6.723 1.451 1.00 42.13 25 ALA C C 1
ATOM 813 O O . ALA C 1 26 ? 1.720 7.373 0.418 1.00 40.82 25 ALA C O 1
ATOM 815 N N . LEU C 1 27 ? 1.089 7.280 2.597 1.00 38.34 26 LEU C N 1
ATOM 816 C CA . LEU C 1 27 ? 0.752 8.709 2.699 1.00 36.13 26 LEU C CA 1
ATOM 817 C C . LEU C 1 27 ? 2.000 9.573 2.688 1.00 39.49 26 LEU C C 1
ATOM 818 O O . LEU C 1 27 ? 1.996 10.666 2.120 1.00 36.96 26 LEU C O 1
ATOM 823 N N . GLU C 1 28 ? 3.090 9.054 3.264 1.00 38.17 27 GLU C N 1
ATOM 824 C CA . GLU C 1 28 ? 4.395 9.709 3.282 1.00 38.45 27 GLU C CA 1
ATOM 825 C C . GLU C 1 28 ? 4.888 9.890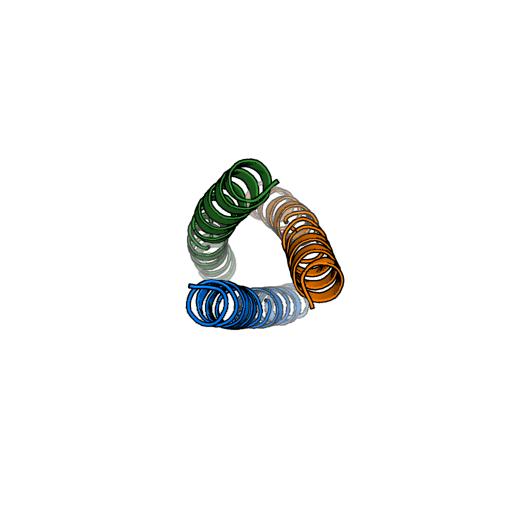 1.826 1.00 40.98 27 GLU C C 1
ATOM 826 O O . GLU C 1 28 ? 5.336 10.983 1.466 1.00 40.60 27 GLU C O 1
ATOM 832 N N . LYS C 1 29 ? 4.759 8.834 0.983 1.00 39.90 28 LYS C N 1
ATOM 833 C CA . LYS C 1 29 ? 5.163 8.856 -0.431 1.00 39.31 28 LYS C CA 1
ATOM 834 C C . LYS C 1 29 ? 4.261 9.838 -1.217 1.00 39.64 28 LYS C C 1
ATOM 835 O O . LYS C 1 29 ? 4.751 10.555 -2.101 1.00 36.67 28 LYS C O 1
ATOM 841 N N . LYS C 1 30 ? 2.954 9.886 -0.850 1.00 33.58 29 LYS C N 1
ATOM 842 C CA A LYS C 1 30 ? 1.971 10.778 -1.466 0.50 32.19 29 LYS C CA 1
ATOM 843 C CA B LYS C 1 30 ? 1.970 10.777 -1.467 0.50 31.83 29 LYS C CA 1
ATOM 844 C C . LYS C 1 30 ? 2.334 12.244 -1.206 1.00 35.52 29 LYS C C 1
ATOM 845 O O . LYS C 1 30 ? 2.295 13.073 -2.137 1.00 34.00 29 LYS C O 1
ATOM 856 N N . LEU C 1 31 ? 2.708 12.572 0.051 1.00 33.95 30 LEU C N 1
ATOM 857 C CA . LEU C 1 31 ? 3.089 13.940 0.412 1.00 33.34 30 LEU C CA 1
ATOM 858 C C . LEU C 1 31 ? 4.364 14.340 -0.344 1.00 33.59 30 LEU C C 1
ATOM 859 O O . LEU C 1 31 ? 4.460 15.453 -0.860 1.00 31.30 30 LEU C O 1
ATOM 864 N N . GLU C 1 32 ? 5.344 13.438 -0.394 1.00 34.03 31 GLU C N 1
ATOM 865 C CA . GLU C 1 32 ? 6.610 13.694 -1.092 1.00 34.46 31 GLU C CA 1
ATOM 866 C C . GLU C 1 32 ? 6.392 14.048 -2.557 1.00 37.48 31 GLU C C 1
ATOM 867 O O . GLU C 1 32 ? 6.997 14.996 -3.053 1.00 34.58 31 GLU C O 1
ATOM 873 N N . ALA C 1 33 ? 5.478 13.330 -3.228 1.00 34.83 32 ALA C N 1
ATOM 874 C CA . ALA C 1 33 ? 5.129 13.563 -4.628 1.00 34.90 32 ALA C CA 1
ATOM 875 C C . ALA C 1 33 ? 4.413 14.894 -4.812 1.00 35.09 32 ALA C C 1
ATOM 876 O O . ALA C 1 33 ? 4.709 15.614 -5.768 1.00 33.29 32 ALA C O 1
ATOM 878 N N . LEU C 1 34 ? 3.513 15.257 -3.874 1.00 30.37 33 LEU C N 1
ATOM 879 C CA . LEU C 1 34 ? 2.790 16.521 -3.948 1.0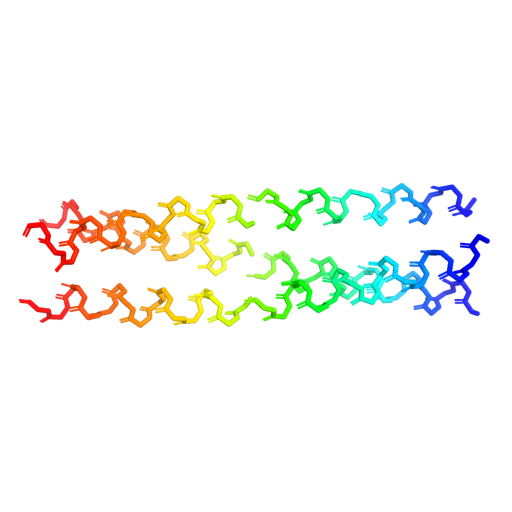0 27.80 33 LEU C CA 1
ATOM 880 C C . LEU C 1 34 ? 3.782 17.705 -3.833 1.00 33.13 33 LEU C C 1
ATOM 881 O O . LEU C 1 34 ? 3.674 18.677 -4.570 1.00 33.29 33 LEU C O 1
ATOM 886 N N . GLU C 1 35 ? 4.729 17.617 -2.897 1.00 29.89 34 GLU C N 1
ATOM 887 C CA . GLU C 1 35 ? 5.725 18.673 -2.724 1.00 30.28 34 GLU C CA 1
ATOM 888 C C . GLU C 1 35 ? 6.646 18.743 -3.973 1.00 33.83 34 GLU C C 1
ATOM 889 O O . GLU C 1 35 ? 7.020 19.841 -4.428 1.00 34.73 34 GLU C O 1
ATOM 895 N N . HIS C 1 36 ? 7.025 17.576 -4.512 1.00 30.91 35 HIS C N 1
ATOM 896 C CA . HIS C 1 36 ? 8.030 17.513 -5.589 1.00 30.54 35 HIS C CA 1
ATOM 897 C C . HIS C 1 36 ? 7.526 18.069 -6.924 1.00 42.66 35 HIS C C 1
ATOM 898 O O . HIS C 1 36 ? 8.328 18.584 -7.710 1.00 42.60 35 HIS C O 1
ATOM 905 N N . GLY C 1 37 ? 6.216 18.027 -7.134 1.00 44.59 36 GLY C N 1
ATOM 906 C CA . GLY C 1 37 ? 5.571 18.513 -8.351 1.00 46.00 36 GLY C CA 1
ATOM 907 C C . GLY C 1 37 ? 5.459 20.022 -8.489 0.70 52.01 36 GLY C C 1
ATOM 908 O O . GLY C 1 37 ? 4.969 20.500 -9.517 0.70 52.11 36 GLY C O 1
#

Foldseek 3Di:
DVVVVVVVVVVVVVVVVVCVVVVVVVVVVVVVVVD/DVVVVVVVVVVVVVVVVVCVVVVVVVVVVVVVVVD/DVVVVVVVVVVVVVVVVVVVVVVVVVVVVVVVVVD

Sequence (105 aa):
EWEALLEEKKLAALESKCCQAEKKLQALEKKKLEALEHGEWEALEKKLAALESSKCCQAEKKKLQALEKKKLEALEHGEWEALEKKLAALESKCQAEKKLQALEKKKLEALEHG

B-factor: mean 45.85, std 18.03, range [22.53, 147.85]

Solvent-accessible surface area: 7740 Å² total

Secondary structure (DSSP, 8-state):
-HHHHHHHHHHHHHHHH--HHHHHHHHHHHHHHT-/-HHHHHHHHHHHHHHHH--HHHHHHHHHHHHHHH-/-HHHHHHHHHHHHHHHH--HHHHHHHHHHHHHHH-

Radius of gyration: 17.09 Å; Cα contacts (8 Å, |Δi|>4): 33; chains: 3; bounding box: 20×44×46 Å